Protein AF-A0A1I1SZ28-F1 (afdb_monomer_lite)

Foldseek 3Di:
DDDDDPPDDDPPDDPPLNVVLVVLLVQLLVLLVVLLVLLCCLVVPQVCCCVVVVDNVSNVVSVVVNVVSLVVSLVSVVVNCVSLVADPVLSVQCNVLSNDHPSSVVNSVVSVVCVVVSHHD

Secondary structure (DSSP, 8-state):
-------PPP-----HHHHHHHHHHHHHHHHHHHHHHHHHHIIIIIHHHHHHS---HHHHHHHHHHHHHHHHHHHHHHHHHHHTT--HHHHHHHHHHTTSTTHHHHHHHHHHHHHHHT---

Sequence (121 aa):
MAAEPTTAPKPGGKTWEQRRIPAALLRYRVMAYVVGVLLAVLVLVAMPLKYLADEPRLVEVIGTLHGFLYAVFLLTAFDLALRARWTAKGILGVLLAGTVPFLSFVAERIVTRRTRAGERV

pLDDT: mean 80.98, std 11.45, range [48.91, 93.69]

Organism: NCBI:txid1225127

Structure (mmCIF, N/CA/C/O backbone):
data_AF-A0A1I1SZ28-F1
#
_entry.id   AF-A0A1I1SZ28-F1
#
loop_
_atom_site.group_PDB
_atom_site.id
_atom_site.type_symbol
_atom_site.label_atom_id
_atom_site.label_alt_id
_atom_site.label_comp_id
_atom_site.label_asym_id
_atom_site.label_entity_id
_atom_site.label_seq_id
_atom_site.pdbx_PDB_ins_code
_atom_site.Cartn_x
_atom_site.Cartn_y
_atom_site.Cartn_z
_atom_site.occupancy
_atom_site.B_iso_or_equiv
_atom_site.auth_seq_id
_atom_site.auth_comp_id
_atom_site.auth_asym_id
_atom_site.auth_atom_id
_atom_site.pdbx_PDB_model_num
ATOM 1 N N . MET A 1 1 ? -51.242 -1.953 41.619 1.00 48.91 1 MET A N 1
ATOM 2 C CA . MET A 1 1 ? -51.712 -2.427 40.302 1.00 48.91 1 MET A CA 1
ATOM 3 C C . MET A 1 1 ? -50.658 -2.001 39.293 1.0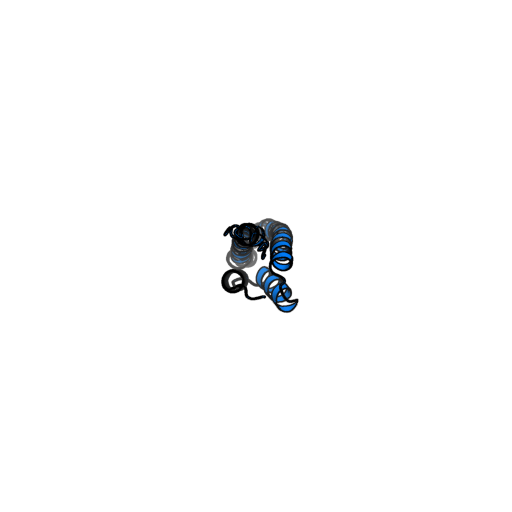0 48.91 1 MET A C 1
ATOM 5 O O . MET A 1 1 ? -50.554 -0.822 38.990 1.00 48.91 1 MET A O 1
ATOM 9 N N . ALA A 1 2 ? -49.749 -2.922 38.972 1.00 50.75 2 ALA A N 1
ATOM 10 C CA . ALA A 1 2 ? -48.554 -2.668 38.176 1.00 50.75 2 ALA A CA 1
ATOM 11 C C . ALA A 1 2 ? -48.914 -2.578 36.688 1.00 50.75 2 ALA A C 1
ATOM 13 O O . ALA A 1 2 ? -49.576 -3.473 36.172 1.00 50.75 2 ALA A O 1
ATOM 14 N N . ALA A 1 3 ? -48.465 -1.522 36.012 1.00 53.78 3 ALA A N 1
ATOM 15 C CA . ALA A 1 3 ? -48.383 -1.486 34.559 1.00 53.78 3 ALA A CA 1
ATOM 16 C C . ALA A 1 3 ? -46.896 -1.570 34.202 1.00 53.78 3 ALA A C 1
ATOM 18 O O . ALA A 1 3 ? -46.147 -0.613 34.395 1.00 53.78 3 ALA A O 1
ATOM 19 N N . GLU A 1 4 ? -46.458 -2.752 33.773 1.00 61.91 4 GLU A N 1
ATOM 20 C CA . GLU A 1 4 ? -45.115 -2.961 33.241 1.00 61.91 4 GLU A CA 1
ATOM 21 C C . GLU A 1 4 ? -44.900 -2.085 31.993 1.00 61.91 4 GLU A C 1
ATOM 23 O O . GLU A 1 4 ? -45.766 -2.047 31.111 1.00 61.91 4 GLU A O 1
ATOM 28 N N . PRO A 1 5 ? -43.754 -1.395 31.859 1.00 58.91 5 PRO A N 1
ATOM 29 C CA . PRO A 1 5 ? -43.385 -0.789 30.592 1.00 58.91 5 PRO A CA 1
ATOM 30 C C . PRO A 1 5 ? -43.124 -1.911 29.583 1.00 58.91 5 PRO A C 1
ATOM 32 O O . PRO A 1 5 ? -42.213 -2.719 29.751 1.00 58.91 5 PRO A O 1
ATOM 35 N N . THR A 1 6 ? -43.941 -1.953 28.530 1.00 55.88 6 THR A N 1
ATOM 36 C CA . THR A 1 6 ? -43.790 -2.852 27.381 1.00 55.88 6 THR A CA 1
ATOM 37 C C . THR A 1 6 ? -42.363 -2.766 26.839 1.00 55.88 6 THR A C 1
ATOM 39 O O . THR A 1 6 ? -41.970 -1.795 26.191 1.00 55.88 6 THR A O 1
ATOM 42 N N . THR A 1 7 ? -41.566 -3.795 27.115 1.00 58.16 7 THR A N 1
ATOM 43 C CA . THR A 1 7 ? -40.249 -4.006 26.526 1.00 58.16 7 THR A CA 1
ATOM 44 C C . THR A 1 7 ? -40.450 -4.447 25.082 1.00 58.16 7 THR A C 1
ATOM 46 O O . THR A 1 7 ? -40.597 -5.626 24.771 1.00 58.16 7 THR A O 1
ATOM 49 N N . ALA A 1 8 ? -40.492 -3.471 24.174 1.00 63.12 8 ALA A N 1
ATOM 50 C CA . ALA A 1 8 ? -40.462 -3.746 22.745 1.00 63.12 8 ALA A CA 1
ATOM 51 C C . ALA A 1 8 ? -39.265 -4.673 22.431 1.00 63.12 8 ALA A C 1
ATOM 53 O O . ALA A 1 8 ? -38.151 -4.406 22.907 1.00 63.12 8 ALA A O 1
ATOM 54 N N . PRO A 1 9 ? -39.445 -5.754 21.647 1.00 58.66 9 PRO A N 1
ATOM 55 C CA . PRO A 1 9 ? -38.346 -6.647 21.313 1.00 58.66 9 PRO A CA 1
ATOM 56 C C . PRO A 1 9 ? -37.269 -5.856 20.563 1.00 58.66 9 PRO A C 1
ATOM 58 O O . PRO A 1 9 ? -37.544 -5.261 19.520 1.00 58.66 9 PRO A O 1
ATOM 61 N N . LYS A 1 10 ? -36.032 -5.838 21.081 1.00 56.31 10 LYS A N 1
ATOM 62 C CA . LYS A 1 10 ? -34.880 -5.278 20.356 1.00 56.31 10 LYS A CA 1
ATOM 63 C C . LYS A 1 10 ? -34.769 -6.014 19.018 1.00 56.31 10 LYS A C 1
ATOM 65 O O . LYS A 1 10 ? -34.589 -7.233 19.046 1.00 56.31 10 LYS A O 1
ATOM 70 N N . PRO A 1 11 ? -34.838 -5.336 17.858 1.00 54.12 11 PRO A N 1
ATOM 71 C CA . PRO A 1 11 ? -34.665 -6.024 16.592 1.00 54.12 11 PRO A CA 1
ATOM 72 C C . PRO A 1 11 ? -33.259 -6.625 16.561 1.00 54.12 11 PRO A C 1
ATOM 74 O O . PRO A 1 11 ? -32.253 -5.914 16.549 1.00 54.12 11 PRO A O 1
ATOM 77 N N . GLY A 1 12 ? -33.207 -7.958 16.571 1.00 60.78 12 GLY A N 1
ATOM 78 C CA . GLY A 1 12 ? -32.023 -8.757 16.297 1.00 60.78 12 GLY A CA 1
ATOM 79 C C . GLY A 1 12 ? -31.612 -8.570 14.843 1.00 60.78 12 GLY A C 1
ATOM 80 O O . GLY A 1 12 ? -31.861 -9.410 13.988 1.00 60.78 12 GLY A O 1
ATOM 81 N N . GLY A 1 13 ? -31.013 -7.425 14.545 1.00 51.19 13 GLY A N 1
ATOM 82 C CA . GLY A 1 13 ? -30.464 -7.091 13.248 1.00 51.19 13 GLY A CA 1
ATOM 83 C C . GLY A 1 13 ? -29.053 -6.596 13.464 1.00 51.19 13 GLY A C 1
ATOM 84 O O . GLY A 1 13 ? -28.860 -5.591 14.141 1.00 51.19 13 GLY A O 1
ATOM 85 N N . LYS A 1 14 ? -28.074 -7.304 12.889 1.00 55.75 14 LYS A N 1
ATOM 86 C CA . LYS A 1 14 ? -26.681 -6.850 12.782 1.00 55.75 14 LYS A CA 1
ATOM 87 C C . LYS A 1 14 ? -26.668 -5.340 12.531 1.00 55.75 14 LYS A C 1
ATOM 89 O O . LYS A 1 14 ? -27.173 -4.915 11.484 1.00 55.75 14 LYS A O 1
ATOM 94 N N . THR A 1 15 ? -26.206 -4.562 13.515 1.00 62.66 15 THR A N 1
ATOM 95 C CA . THR A 1 15 ? -26.306 -3.096 13.529 1.00 62.66 15 THR A CA 1
ATOM 96 C C . THR A 1 15 ? -25.768 -2.547 12.210 1.00 62.66 15 THR A C 1
ATOM 98 O O . THR A 1 15 ? -24.863 -3.115 11.607 1.00 62.66 15 THR A O 1
ATOM 101 N N . TRP A 1 16 ? -26.351 -1.477 11.689 1.00 55.22 16 TRP A N 1
ATOM 102 C CA . TRP A 1 16 ? -25.989 -0.866 10.402 1.00 55.22 16 TRP A CA 1
ATOM 103 C C . TRP A 1 16 ? -24.469 -0.625 10.229 1.00 55.22 16 TRP A C 1
ATOM 105 O O . TRP A 1 16 ? -23.971 -0.668 9.105 1.00 55.22 16 TRP A O 1
ATOM 115 N N . GLU A 1 17 ? -23.711 -0.467 11.319 1.00 58.72 17 GLU A N 1
ATOM 116 C CA . GLU A 1 17 ? -22.239 -0.508 11.358 1.00 58.72 17 GLU A CA 1
ATOM 117 C C . GLU A 1 17 ? -21.643 -1.840 10.882 1.00 58.72 17 GLU A C 1
ATOM 119 O O . GLU A 1 17 ? -20.775 -1.847 10.006 1.00 58.72 17 GLU A O 1
ATOM 124 N N . GLN A 1 18 ? -22.154 -2.973 11.372 1.00 61.03 18 GLN A N 1
ATOM 125 C CA . GLN A 1 18 ? -21.715 -4.321 10.990 1.00 61.03 18 GLN A CA 1
ATOM 126 C C . GLN A 1 18 ? -21.956 -4.626 9.506 1.00 61.03 18 GLN A C 1
ATOM 128 O O . GLN A 1 18 ? -21.290 -5.496 8.953 1.00 61.03 18 GLN A O 1
ATOM 133 N N . ARG A 1 19 ? -22.876 -3.918 8.833 1.00 60.31 19 ARG A N 1
ATOM 134 C CA . ARG A 1 19 ? -23.085 -4.028 7.374 1.00 60.31 19 ARG A CA 1
ATOM 135 C C . ARG A 1 19 ? -22.175 -3.103 6.559 1.00 60.31 19 ARG A C 1
ATOM 137 O O . ARG A 1 19 ? -21.884 -3.409 5.406 1.00 60.31 19 ARG A O 1
ATOM 144 N N . ARG A 1 20 ? -21.701 -1.994 7.139 1.00 65.88 20 ARG A N 1
ATOM 145 C CA . ARG A 1 20 ? -20.860 -0.989 6.457 1.00 65.88 20 ARG A CA 1
ATOM 146 C C . ARG A 1 20 ? -19.369 -1.338 6.480 1.00 65.88 20 ARG A C 1
ATOM 148 O O . ARG A 1 20 ? -18.672 -1.058 5.507 1.00 65.88 20 ARG A O 1
ATOM 155 N N . ILE A 1 21 ? -18.894 -1.981 7.545 1.00 73.19 21 ILE A N 1
ATOM 156 C CA . ILE A 1 21 ? -17.491 -2.407 7.694 1.00 73.19 21 ILE A CA 1
ATOM 157 C C . ILE A 1 21 ? -17.072 -3.471 6.652 1.00 73.19 21 ILE A C 1
ATOM 159 O O . ILE A 1 21 ? -16.010 -3.307 6.056 1.00 73.19 21 ILE A O 1
ATOM 163 N N . PRO A 1 22 ? -17.877 -4.509 6.333 1.00 78.31 22 PRO A N 1
ATOM 164 C CA . PRO A 1 22 ? -17.517 -5.520 5.333 1.00 78.31 22 PRO A CA 1
ATOM 165 C C . PRO A 1 22 ? -17.295 -4.947 3.930 1.00 78.31 22 PRO A C 1
ATOM 167 O O . PRO A 1 22 ? -16.372 -5.364 3.236 1.00 78.31 22 PRO A O 1
ATOM 170 N N . ALA A 1 23 ? -18.114 -3.975 3.517 1.00 81.00 23 ALA A N 1
ATOM 171 C CA . ALA A 1 23 ? -17.980 -3.336 2.210 1.00 81.00 23 ALA A CA 1
ATOM 172 C C . ALA A 1 23 ? -16.731 -2.439 2.133 1.00 81.00 23 ALA A C 1
ATOM 174 O O . ALA A 1 23 ? -16.029 -2.457 1.125 1.00 81.00 23 ALA A O 1
ATOM 175 N N . ALA A 1 24 ? -16.429 -1.682 3.195 1.00 81.06 24 ALA A N 1
ATOM 176 C CA . ALA A 1 24 ? -15.196 -0.895 3.288 1.00 81.06 24 ALA A CA 1
ATOM 177 C C . ALA A 1 24 ? -13.950 -1.797 3.300 1.00 81.06 24 ALA A C 1
ATOM 179 O O . ALA A 1 24 ? -13.003 -1.550 2.557 1.00 81.06 24 ALA A O 1
ATOM 180 N N . LEU A 1 25 ? -13.996 -2.901 4.055 1.00 82.69 25 LEU A N 1
ATOM 181 C CA . LEU A 1 25 ? -12.947 -3.921 4.058 1.00 82.69 25 LEU A CA 1
ATOM 182 C C . LEU A 1 25 ? -12.715 -4.508 2.672 1.00 82.69 25 LEU A C 1
ATOM 184 O O . LEU A 1 25 ? -11.570 -4.657 2.271 1.00 82.69 25 LEU A O 1
ATOM 188 N N . LEU A 1 26 ? -13.775 -4.845 1.934 1.00 85.69 26 LEU A N 1
ATOM 189 C CA . LEU A 1 26 ? -13.624 -5.409 0.596 1.00 85.69 26 LEU A CA 1
ATOM 190 C C . LEU A 1 26 ? -12.911 -4.430 -0.342 1.00 85.69 26 LEU A C 1
ATOM 192 O O . LEU A 1 26 ? -11.954 -4.828 -0.999 1.00 85.69 26 LEU A O 1
ATOM 196 N N . ARG A 1 27 ? -13.327 -3.156 -0.361 1.00 84.06 27 ARG A N 1
ATOM 197 C CA . ARG A 1 27 ? -12.680 -2.111 -1.174 1.00 84.06 27 ARG A CA 1
ATOM 198 C C . ARG A 1 27 ? -11.206 -1.958 -0.811 1.00 84.06 27 ARG A C 1
ATOM 200 O O . ARG A 1 27 ? -10.365 -1.994 -1.700 1.00 84.06 27 ARG A O 1
ATOM 207 N N . TYR A 1 28 ? -10.903 -1.870 0.485 1.00 87.94 28 TYR A N 1
ATOM 208 C CA . TYR A 1 28 ? -9.528 -1.814 0.977 1.00 87.94 28 TYR A CA 1
ATOM 209 C C . TYR A 1 28 ? -8.706 -3.032 0.534 1.00 87.94 28 TYR A C 1
ATOM 211 O O . TYR A 1 28 ? -7.612 -2.862 0.009 1.00 87.94 28 TYR A O 1
ATOM 219 N N . ARG A 1 29 ? -9.238 -4.255 0.683 1.00 86.88 29 ARG A N 1
ATOM 220 C CA . ARG A 1 29 ? -8.550 -5.492 0.276 1.00 86.88 29 ARG A CA 1
ATOM 221 C C . ARG A 1 29 ? -8.253 -5.495 -1.219 1.00 86.88 29 ARG A C 1
ATOM 223 O O . ARG A 1 29 ? -7.119 -5.758 -1.600 1.00 86.88 29 ARG A O 1
ATOM 230 N N . VAL A 1 30 ? -9.242 -5.180 -2.061 1.00 88.56 30 VAL A N 1
ATOM 231 C CA . VAL A 1 30 ? -9.038 -5.116 -3.517 1.00 88.56 30 VAL A CA 1
ATOM 232 C C . VAL A 1 30 ? -7.944 -4.106 -3.856 1.00 88.56 30 VAL A C 1
ATOM 234 O O . VAL A 1 30 ? -7.014 -4.452 -4.579 1.00 88.56 30 VAL A O 1
ATOM 237 N N . MET A 1 31 ? -7.990 -2.902 -3.280 1.00 88.19 31 MET A N 1
ATOM 238 C CA . MET A 1 31 ? -6.970 -1.885 -3.540 1.00 88.19 31 MET A CA 1
ATOM 239 C C . MET A 1 31 ? -5.585 -2.287 -3.024 1.00 88.19 31 MET A C 1
ATOM 241 O O . MET A 1 31 ? -4.604 -2.079 -3.731 1.00 88.19 31 MET A O 1
ATOM 245 N N . ALA A 1 32 ? -5.495 -2.920 -1.852 1.00 86.50 32 ALA A N 1
ATOM 246 C CA . ALA A 1 32 ? -4.239 -3.433 -1.307 1.00 86.50 32 ALA A CA 1
ATOM 247 C C . AL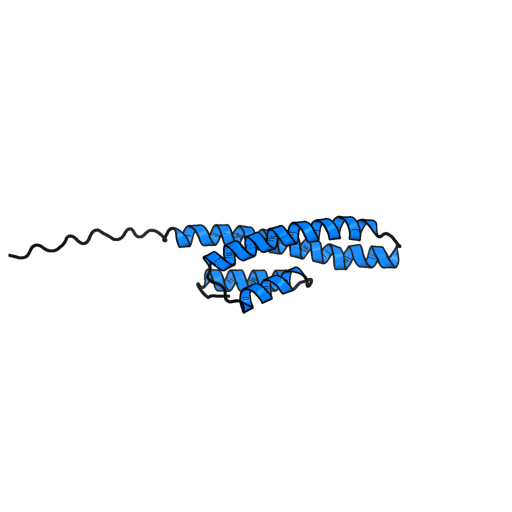A A 1 32 ? -3.597 -4.472 -2.240 1.00 86.50 32 ALA A C 1
ATOM 249 O O . ALA A 1 32 ? -2.395 -4.419 -2.495 1.00 86.50 32 ALA A O 1
ATOM 250 N N . TYR A 1 33 ? -4.399 -5.391 -2.791 1.00 87.00 33 TYR A N 1
ATOM 251 C CA . TYR A 1 33 ? -3.926 -6.376 -3.764 1.00 87.00 33 TYR A CA 1
ATOM 252 C C . TYR A 1 33 ? -3.504 -5.724 -5.081 1.00 87.00 33 TYR A C 1
ATOM 254 O O . TYR A 1 33 ? -2.432 -6.039 -5.586 1.00 87.00 33 TYR A O 1
ATOM 262 N N . VAL A 1 34 ? -4.310 -4.808 -5.626 1.00 89.25 34 VAL A N 1
ATOM 263 C CA . VAL A 1 34 ? -4.002 -4.121 -6.891 1.00 89.25 34 VAL A CA 1
ATOM 264 C C . VAL A 1 34 ? -2.696 -3.338 -6.776 1.00 89.25 34 VAL A C 1
ATOM 266 O O . VAL A 1 34 ? -1.793 -3.533 -7.586 1.00 89.25 34 VAL A O 1
ATOM 269 N N . VAL A 1 35 ? -2.562 -2.502 -5.745 1.00 88.56 35 VAL A N 1
ATOM 270 C CA . VAL A 1 35 ? -1.356 -1.696 -5.511 1.00 88.56 35 VAL A CA 1
ATOM 271 C C . VAL A 1 35 ? -0.150 -2.586 -5.211 1.00 88.56 35 VAL A C 1
ATOM 273 O O . VAL A 1 35 ? 0.920 -2.352 -5.769 1.00 88.56 35 VAL A O 1
ATOM 276 N N . GLY A 1 36 ? -0.321 -3.629 -4.392 1.00 87.56 36 GLY A N 1
ATOM 277 C CA . GLY A 1 36 ? 0.749 -4.559 -4.035 1.00 87.56 36 GLY A CA 1
ATOM 278 C C . GLY A 1 36 ? 1.267 -5.379 -5.220 1.00 87.56 36 GLY A C 1
ATOM 279 O O . GLY A 1 36 ? 2.477 -5.527 -5.375 1.00 87.56 36 GLY A O 1
ATOM 280 N N . VAL A 1 37 ? 0.378 -5.877 -6.087 1.00 88.75 37 VAL A N 1
ATOM 281 C CA . VAL A 1 37 ? 0.761 -6.591 -7.318 1.00 88.75 37 VAL A CA 1
ATOM 282 C C . VAL A 1 37 ? 1.429 -5.638 -8.303 1.00 88.75 37 VAL A C 1
ATOM 284 O O . VAL A 1 37 ? 2.478 -5.971 -8.847 1.00 88.75 37 VAL A O 1
ATOM 287 N N . LEU A 1 38 ? 0.875 -4.440 -8.499 1.00 90.31 38 LEU A N 1
ATOM 288 C CA . LEU A 1 38 ? 1.455 -3.445 -9.398 1.00 90.31 38 LEU A CA 1
ATOM 289 C C . LEU A 1 38 ? 2.866 -3.031 -8.953 1.00 90.31 38 LEU A C 1
ATOM 291 O O . LEU A 1 38 ? 3.773 -2.971 -9.779 1.00 90.31 38 LEU A O 1
ATOM 295 N N . LEU A 1 39 ? 3.070 -2.820 -7.647 1.00 89.94 39 LEU A N 1
ATOM 296 C CA . LEU A 1 39 ? 4.385 -2.533 -7.072 1.00 89.94 39 LEU A CA 1
ATOM 297 C C . LEU A 1 39 ? 5.343 -3.724 -7.229 1.00 89.94 39 LEU A C 1
ATOM 299 O O . LEU A 1 39 ? 6.511 -3.533 -7.558 1.00 89.94 39 LEU A O 1
ATOM 303 N N . ALA A 1 40 ? 4.861 -4.957 -7.042 1.00 89.81 40 ALA A N 1
ATOM 304 C CA . ALA A 1 40 ? 5.669 -6.153 -7.263 1.00 89.81 40 ALA A CA 1
ATOM 305 C C . ALA A 1 40 ? 6.125 -6.268 -8.727 1.00 89.81 40 ALA A C 1
ATOM 307 O O . ALA A 1 40 ? 7.293 -6.546 -8.972 1.00 89.81 40 ALA A O 1
ATOM 308 N N . VAL A 1 41 ? 5.251 -5.990 -9.700 1.00 88.44 41 VAL A N 1
ATOM 309 C CA . VAL A 1 41 ? 5.619 -5.964 -11.127 1.00 88.44 41 VAL A CA 1
ATOM 310 C C . VAL A 1 41 ? 6.610 -4.834 -11.421 1.00 88.44 41 VAL A C 1
ATOM 312 O O . VAL A 1 41 ? 7.592 -5.055 -12.129 1.00 88.44 41 VAL A O 1
ATOM 315 N N . LEU A 1 42 ? 6.409 -3.644 -10.848 1.00 89.69 42 LEU A N 1
ATOM 316 C CA . LEU A 1 42 ? 7.339 -2.522 -10.999 1.00 89.69 42 LEU A CA 1
ATOM 317 C C . LEU A 1 42 ? 8.754 -2.909 -10.538 1.00 89.69 42 LEU A C 1
ATOM 319 O O . LEU A 1 42 ? 9.728 -2.687 -11.252 1.00 89.69 42 LEU A O 1
ATOM 323 N N . VAL A 1 43 ? 8.871 -3.532 -9.366 1.00 88.19 43 VAL A N 1
ATOM 324 C CA . VAL A 1 43 ? 10.171 -3.875 -8.775 1.00 88.19 43 VAL A CA 1
ATOM 325 C C . VAL A 1 43 ? 10.792 -5.125 -9.404 1.00 88.19 43 VAL A C 1
ATOM 327 O O . VAL A 1 43 ? 11.996 -5.147 -9.623 1.00 88.19 43 VAL A O 1
ATOM 330 N N . LEU A 1 44 ? 10.009 -6.165 -9.699 1.00 89.56 44 LEU A N 1
ATOM 331 C CA . LEU A 1 44 ? 10.539 -7.447 -10.184 1.00 89.56 44 LEU A CA 1
ATOM 332 C C . LEU A 1 44 ? 10.684 -7.524 -11.705 1.00 89.56 44 LEU A C 1
ATOM 334 O O . LEU A 1 44 ? 11.438 -8.362 -12.186 1.00 89.56 44 LEU A O 1
ATOM 338 N N . VAL A 1 45 ? 9.961 -6.697 -12.464 1.00 88.62 45 VAL A N 1
ATOM 339 C CA . VAL A 1 45 ? 9.984 -6.722 -13.936 1.00 88.62 45 VAL A CA 1
ATOM 340 C C . VAL A 1 45 ? 10.508 -5.405 -14.485 1.00 88.62 45 VAL A C 1
ATOM 342 O O . VAL A 1 45 ? 11.489 -5.403 -15.225 1.00 88.62 45 VAL A O 1
ATOM 345 N N . ALA A 1 46 ? 9.898 -4.279 -14.104 1.00 87.06 46 ALA A N 1
ATOM 346 C CA . ALA A 1 46 ? 10.249 -2.995 -14.704 1.00 87.06 46 ALA A CA 1
ATOM 347 C C . ALA A 1 46 ? 11.661 -2.533 -14.304 1.00 87.06 46 ALA A C 1
ATOM 349 O O . ALA A 1 46 ? 12.396 -2.042 -15.157 1.00 87.06 46 ALA A O 1
ATOM 350 N N . MET A 1 47 ? 12.079 -2.739 -13.048 1.00 90.69 47 MET A N 1
ATOM 351 C CA . MET A 1 47 ? 13.436 -2.385 -12.614 1.00 90.69 47 MET A CA 1
ATOM 352 C C . MET A 1 47 ? 14.530 -3.238 -13.283 1.00 90.69 47 MET A C 1
ATOM 354 O O . MET A 1 47 ? 15.470 -2.641 -13.808 1.00 90.69 47 MET A O 1
ATOM 358 N N . PRO A 1 48 ? 14.441 -4.585 -13.343 1.00 88.50 48 PRO A N 1
ATOM 359 C CA . PRO A 1 48 ? 15.396 -5.376 -14.115 1.00 88.50 48 PRO A CA 1
ATOM 360 C C . PRO A 1 48 ? 15.406 -5.006 -15.592 1.00 88.50 48 PRO A C 1
ATOM 362 O O . PRO A 1 48 ? 16.479 -4.860 -16.156 1.00 88.50 48 PRO A O 1
ATOM 365 N N . LEU A 1 49 ? 14.244 -4.786 -16.214 1.00 89.44 49 LEU A N 1
ATOM 366 C CA . LEU A 1 49 ? 14.190 -4.404 -17.625 1.00 89.44 49 LEU A CA 1
ATOM 367 C C . LEU A 1 49 ? 14.859 -3.044 -17.876 1.00 89.44 49 LEU A C 1
ATOM 369 O O . LEU A 1 49 ? 15.625 -2.904 -18.824 1.00 89.44 49 LEU A O 1
ATOM 373 N N . LYS A 1 50 ? 14.643 -2.072 -16.983 1.00 88.06 50 LYS A N 1
ATOM 374 C CA . LYS A 1 50 ? 15.311 -0.769 -17.034 1.00 88.06 50 LYS A CA 1
ATOM 375 C C . LYS A 1 50 ? 16.833 -0.895 -16.957 1.00 88.06 50 LYS A C 1
ATOM 377 O O . LYS A 1 50 ? 17.514 -0.165 -17.659 1.00 88.06 50 LYS A O 1
ATOM 382 N N . TYR A 1 51 ? 17.365 -1.766 -16.099 1.00 89.38 51 TYR A N 1
ATOM 383 C CA . TYR A 1 51 ? 18.817 -1.883 -15.910 1.00 89.38 51 TYR A CA 1
ATOM 384 C C . TYR A 1 51 ? 19.504 -2.862 -16.868 1.00 89.38 51 TYR A C 1
ATOM 386 O O . TYR A 1 51 ? 20.692 -2.710 -17.122 1.00 89.38 51 TYR A O 1
ATOM 394 N N . LEU A 1 52 ? 18.796 -3.882 -17.361 1.00 90.94 52 LEU A N 1
ATOM 395 C CA . LEU A 1 52 ? 19.361 -4.925 -18.226 1.00 90.94 52 LEU A CA 1
ATOM 396 C C . LEU A 1 52 ? 19.157 -4.642 -19.716 1.00 90.94 52 LEU A C 1
ATOM 398 O O . LEU A 1 52 ? 19.932 -5.131 -20.531 1.00 90.94 52 LEU A O 1
ATOM 402 N N . ALA A 1 53 ? 18.102 -3.907 -20.070 1.00 89.56 53 ALA A N 1
ATOM 403 C CA . ALA A 1 53 ? 17.727 -3.622 -21.452 1.00 89.56 53 ALA A CA 1
ATOM 404 C C . ALA A 1 53 ? 17.605 -2.115 -21.746 1.00 89.56 53 ALA A C 1
ATOM 406 O O . ALA A 1 53 ? 17.105 -1.763 -22.810 1.00 89.56 53 ALA A O 1
ATOM 407 N N . ASP A 1 54 ? 18.012 -1.243 -20.808 1.00 87.50 54 ASP A N 1
ATOM 408 C CA . ASP A 1 54 ? 17.942 0.227 -20.916 1.00 87.50 54 ASP A CA 1
ATOM 409 C C . ASP A 1 54 ? 16.566 0.758 -21.372 1.00 87.50 54 ASP A C 1
ATOM 411 O O . ASP A 1 54 ? 16.450 1.790 -22.029 1.00 87.50 54 ASP A O 1
ATOM 415 N N . GLU A 1 55 ? 15.489 0.054 -21.006 1.00 87.88 55 GLU A N 1
ATOM 416 C CA . GLU A 1 55 ? 14.117 0.361 -21.417 1.00 87.88 55 GLU A CA 1
ATOM 417 C C . GLU A 1 55 ? 13.320 0.938 -20.224 1.00 87.88 55 GLU A C 1
ATOM 419 O O . GLU A 1 55 ? 12.751 0.187 -19.422 1.00 87.88 55 GLU A O 1
ATOM 424 N N . PRO A 1 56 ? 13.261 2.277 -20.057 1.00 89.25 56 PRO A N 1
ATOM 425 C CA . PRO A 1 56 ? 12.658 2.912 -18.881 1.00 89.25 56 PRO A CA 1
ATOM 426 C C . PRO A 1 56 ? 11.126 2.995 -18.933 1.00 89.25 56 PRO A C 1
ATOM 428 O O . PRO A 1 56 ? 10.484 3.204 -17.903 1.00 89.25 56 PRO A O 1
ATOM 431 N N . ARG A 1 57 ? 10.518 2.804 -20.106 1.00 89.56 57 ARG A N 1
ATOM 432 C CA . ARG A 1 57 ? 9.093 3.061 -20.367 1.00 89.56 57 ARG A CA 1
ATOM 433 C C . ARG A 1 57 ? 8.147 2.269 -19.465 1.00 89.56 57 ARG A C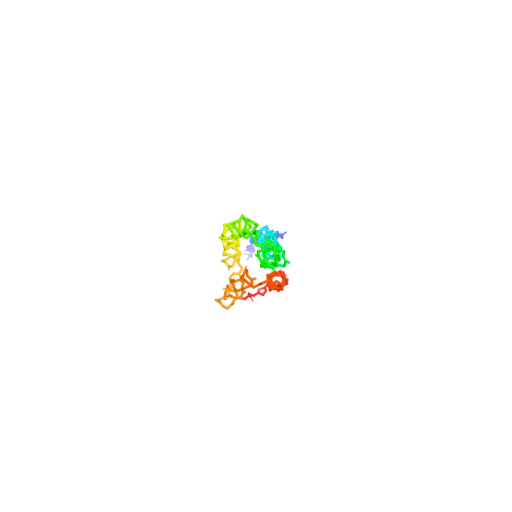 1
ATOM 435 O O . ARG A 1 57 ? 7.116 2.789 -19.049 1.00 89.56 57 ARG A O 1
ATOM 442 N N . LEU A 1 58 ? 8.492 1.025 -19.114 1.00 87.12 58 LEU A N 1
ATOM 443 C CA . LEU A 1 58 ? 7.686 0.238 -18.170 1.00 87.12 58 LEU A CA 1
ATOM 444 C C . LEU A 1 58 ? 7.699 0.848 -16.766 1.00 87.12 58 LEU A C 1
ATOM 446 O O . LEU A 1 58 ? 6.665 0.856 -16.104 1.00 87.12 58 LEU A O 1
ATOM 450 N N . VAL A 1 59 ? 8.844 1.367 -16.314 1.00 90.25 59 VAL A N 1
ATOM 451 C CA . VAL A 1 59 ? 8.957 2.026 -15.006 1.00 90.25 59 VAL A CA 1
ATOM 452 C C . VAL A 1 59 ? 8.150 3.319 -14.992 1.00 90.25 59 VAL A C 1
ATOM 454 O O . VAL A 1 59 ? 7.477 3.591 -14.004 1.00 90.25 59 VAL A O 1
ATOM 457 N N . GLU A 1 60 ? 8.165 4.084 -16.082 1.00 90.75 60 GLU A N 1
ATOM 458 C CA . GLU A 1 60 ? 7.374 5.312 -16.209 1.00 90.75 60 GLU A CA 1
ATOM 459 C C . GLU A 1 60 ? 5.872 5.015 -16.157 1.00 90.75 60 GLU A C 1
ATOM 461 O O . GLU A 1 60 ? 5.168 5.529 -15.291 1.00 90.75 60 GLU A O 1
ATOM 466 N N . VAL A 1 61 ? 5.381 4.114 -17.013 1.00 92.69 61 VAL A N 1
ATOM 467 C CA . VAL A 1 61 ? 3.947 3.795 -17.089 1.00 92.69 61 VAL A CA 1
ATOM 468 C C . VAL A 1 61 ? 3.449 3.150 -15.794 1.00 92.69 61 VAL A C 1
ATOM 470 O O . VAL A 1 61 ? 2.463 3.600 -15.208 1.00 92.69 61 VAL A O 1
ATOM 473 N N . ILE A 1 62 ? 4.127 2.102 -15.317 1.00 90.88 62 ILE A N 1
ATOM 474 C CA . ILE A 1 62 ? 3.703 1.360 -14.121 1.00 90.88 62 ILE A CA 1
ATOM 475 C C . ILE A 1 62 ? 3.925 2.205 -12.862 1.00 90.88 62 ILE A C 1
ATOM 477 O O . ILE A 1 62 ? 3.099 2.167 -11.951 1.00 90.88 62 ILE A O 1
ATOM 481 N N . GLY A 1 63 ? 4.995 3.001 -12.812 1.00 89.25 63 GLY A N 1
ATOM 482 C CA . GLY A 1 63 ? 5.292 3.898 -11.698 1.00 89.25 63 GLY A CA 1
ATOM 483 C C . GLY A 1 63 ? 4.238 4.991 -11.549 1.00 89.25 63 GLY A C 1
ATOM 484 O O . GLY A 1 63 ? 3.721 5.193 -10.449 1.00 89.25 63 GLY A O 1
ATOM 485 N N . THR A 1 64 ? 3.839 5.637 -12.650 1.00 92.81 64 THR A N 1
ATOM 486 C CA . THR A 1 64 ? 2.744 6.618 -12.639 1.00 92.81 64 THR A CA 1
ATOM 487 C C . THR A 1 64 ? 1.418 5.975 -12.230 1.00 92.81 64 THR A C 1
ATOM 489 O O . THR A 1 64 ? 0.715 6.518 -11.373 1.00 92.81 64 THR A O 1
ATOM 492 N N . LEU A 1 65 ? 1.090 4.795 -12.775 1.00 92.75 65 LEU A N 1
ATOM 493 C CA . LEU A 1 65 ? -0.110 4.048 -12.379 1.00 92.75 65 LEU A CA 1
ATOM 494 C C . LEU A 1 65 ? -0.097 3.695 -10.887 1.00 92.75 65 LEU A C 1
ATOM 496 O O . LEU A 1 65 ? -1.123 3.828 -10.221 1.00 92.75 65 LEU A O 1
ATOM 500 N N . HIS A 1 66 ? 1.053 3.284 -10.348 1.00 89.88 66 HIS A N 1
ATOM 501 C CA . HIS A 1 66 ? 1.197 2.968 -8.932 1.00 89.88 66 HIS A CA 1
ATOM 502 C C . HIS A 1 66 ? 0.997 4.203 -8.064 1.00 89.88 66 HIS A C 1
ATOM 504 O O . HIS A 1 66 ? 0.213 4.134 -7.125 1.00 89.88 66 HIS A O 1
ATOM 510 N N . GLY A 1 67 ? 1.616 5.339 -8.395 1.00 89.38 67 GLY A N 1
ATOM 511 C CA . GLY A 1 67 ? 1.422 6.584 -7.647 1.00 89.38 67 GLY A CA 1
ATOM 512 C C . GLY A 1 67 ? -0.051 7.004 -7.579 1.00 89.38 67 GLY A C 1
ATOM 513 O O . GLY A 1 67 ? -0.563 7.315 -6.502 1.00 89.38 67 GLY A O 1
ATOM 514 N N . PHE A 1 68 ? -0.764 6.933 -8.708 1.00 93.69 68 PHE A N 1
ATOM 515 C CA . PHE A 1 68 ? -2.193 7.245 -8.755 1.00 93.69 68 PHE A CA 1
ATOM 516 C C . PHE A 1 68 ? -3.036 6.254 -7.937 1.00 93.69 68 PHE A C 1
ATOM 518 O O . PHE A 1 68 ? -3.827 6.658 -7.083 1.00 93.69 68 PHE A O 1
ATOM 525 N N . LEU A 1 69 ? -2.853 4.948 -8.153 1.00 91.19 69 LEU A N 1
ATOM 526 C CA . LEU A 1 69 ? -3.609 3.915 -7.439 1.00 91.19 69 LEU A CA 1
ATOM 527 C C . LEU A 1 69 ? -3.284 3.884 -5.945 1.00 91.19 69 LEU A C 1
ATOM 529 O O . LEU A 1 69 ? -4.168 3.597 -5.139 1.00 91.19 69 LEU A O 1
ATOM 533 N N . TYR A 1 70 ? -2.056 4.233 -5.565 1.00 88.75 70 TYR A N 1
ATOM 534 C CA . TYR A 1 70 ? -1.650 4.378 -4.177 1.00 88.75 70 TYR A CA 1
ATOM 535 C C . TYR A 1 70 ? -2.455 5.482 -3.487 1.00 88.75 70 TYR A C 1
ATOM 537 O O . TYR A 1 70 ? -2.992 5.245 -2.408 1.00 88.75 70 TYR A O 1
ATOM 545 N N . ALA A 1 71 ? -2.665 6.637 -4.128 1.00 90.69 71 ALA A N 1
ATOM 546 C CA . ALA A 1 71 ? -3.522 7.688 -3.576 1.00 90.69 71 ALA A CA 1
ATOM 547 C C . ALA A 1 71 ? -4.963 7.199 -3.334 1.00 90.69 71 ALA A C 1
ATOM 549 O O . ALA A 1 71 ? -5.532 7.432 -2.265 1.00 90.69 71 ALA A O 1
ATOM 550 N N . VAL A 1 72 ? -5.546 6.455 -4.281 1.00 91.50 72 VAL A N 1
ATOM 551 C CA . VAL A 1 72 ? -6.894 5.884 -4.106 1.00 91.50 72 VAL A CA 1
ATOM 552 C C . VAL A 1 72 ? -6.911 4.825 -2.998 1.00 91.50 72 VAL A C 1
ATOM 554 O O . VAL A 1 72 ? -7.841 4.781 -2.190 1.00 91.50 72 VAL A O 1
ATOM 557 N N . PHE A 1 73 ? -5.867 4.000 -2.900 1.00 89.81 73 PHE A N 1
ATOM 558 C CA . PHE A 1 73 ? -5.697 3.054 -1.802 1.00 89.81 73 PHE A CA 1
ATOM 559 C C . PHE A 1 73 ? -5.682 3.763 -0.444 1.00 89.81 73 PHE A C 1
ATOM 561 O O . PHE A 1 73 ? -6.415 3.335 0.449 1.00 89.81 73 PHE A O 1
ATOM 568 N N . LEU A 1 74 ? -4.953 4.875 -0.300 1.00 89.31 74 LEU A N 1
ATOM 569 C CA . LEU A 1 74 ? -4.936 5.661 0.937 1.00 89.31 74 LEU A CA 1
ATOM 570 C C . LEU A 1 74 ? -6.327 6.146 1.335 1.00 89.31 74 LEU A C 1
ATOM 572 O O . LEU A 1 74 ? -6.683 6.049 2.507 1.00 89.31 74 LEU A O 1
ATOM 576 N N . LEU A 1 75 ? -7.147 6.587 0.378 1.00 91.12 75 LEU A N 1
ATOM 577 C CA . LEU A 1 75 ? -8.533 6.975 0.654 1.00 91.12 75 LEU A CA 1
ATOM 578 C C . LEU A 1 75 ? -9.353 5.794 1.188 1.00 91.12 75 LEU A C 1
ATOM 580 O O . LEU A 1 75 ? -10.070 5.938 2.177 1.00 91.12 75 LEU A O 1
ATOM 584 N N . THR A 1 76 ? -9.224 4.608 0.582 1.00 87.06 76 THR A N 1
ATOM 585 C CA . THR A 1 76 ? -9.935 3.409 1.064 1.00 87.06 76 THR A CA 1
ATOM 586 C C . THR A 1 76 ? -9.429 2.924 2.423 1.00 87.06 76 THR A C 1
ATOM 588 O O . THR A 1 76 ? -10.226 2.497 3.260 1.00 87.06 76 THR A O 1
ATOM 591 N N . ALA A 1 77 ? -8.121 3.020 2.669 1.00 87.19 77 ALA A N 1
ATOM 592 C CA . ALA A 1 77 ? -7.505 2.687 3.944 1.00 87.19 77 ALA A CA 1
ATOM 593 C C . ALA A 1 77 ? -7.955 3.657 5.038 1.00 87.19 77 ALA A C 1
ATOM 595 O O . ALA A 1 77 ? -8.274 3.223 6.140 1.00 87.19 77 ALA A O 1
ATOM 596 N N . PHE A 1 78 ? -8.045 4.951 4.727 1.00 88.75 78 PHE A N 1
ATOM 597 C CA . PHE A 1 78 ? -8.503 5.973 5.658 1.00 88.75 78 PHE A CA 1
ATOM 598 C C . PHE A 1 78 ? -10.000 5.841 5.973 1.00 88.75 78 PHE A C 1
ATOM 600 O O . PHE A 1 78 ? -10.373 5.873 7.144 1.00 88.75 78 PHE A O 1
ATOM 607 N N . ASP A 1 79 ? -10.856 5.597 4.969 1.00 87.81 79 ASP A N 1
ATOM 608 C CA . ASP A 1 79 ? -12.287 5.308 5.184 1.00 87.81 79 ASP A CA 1
ATOM 609 C C . ASP A 1 79 ? -12.476 4.098 6.112 1.00 87.81 79 ASP A C 1
ATOM 611 O O . ASP A 1 79 ? -13.266 4.144 7.059 1.00 87.81 79 ASP A O 1
ATOM 615 N N . LEU A 1 80 ? -11.702 3.030 5.898 1.00 85.25 80 LEU A N 1
ATOM 616 C CA . LEU A 1 80 ? -11.724 1.865 6.774 1.00 85.25 80 LEU A CA 1
ATOM 617 C C . LEU A 1 80 ? -11.179 2.187 8.174 1.00 85.25 80 LEU A C 1
ATOM 619 O O . LEU A 1 80 ? -11.793 1.785 9.161 1.00 85.25 80 LEU A O 1
ATOM 623 N N . ALA A 1 81 ? -10.074 2.926 8.275 1.00 86.00 81 ALA A N 1
ATOM 624 C CA . ALA A 1 81 ? -9.438 3.295 9.537 1.00 86.00 81 ALA A CA 1
ATOM 625 C C . ALA A 1 81 ? -10.354 4.145 10.426 1.00 86.00 81 ALA A C 1
ATOM 627 O O . ALA A 1 81 ? -10.432 3.902 11.632 1.00 86.00 81 ALA A O 1
ATOM 628 N N . LEU A 1 82 ? -11.096 5.088 9.838 1.00 86.19 82 LEU A N 1
ATOM 629 C CA . LEU A 1 82 ? -12.096 5.889 10.544 1.00 86.19 82 LEU A CA 1
ATOM 630 C C . LEU A 1 82 ? -13.249 5.019 11.062 1.00 86.19 82 LEU A C 1
ATOM 632 O O . LEU A 1 82 ? -13.631 5.124 12.229 1.00 86.19 82 LEU A O 1
ATOM 636 N N . ARG A 1 83 ? -13.777 4.116 10.222 1.00 82.44 83 ARG A N 1
ATOM 637 C CA . ARG A 1 83 ? -14.885 3.213 10.590 1.00 82.44 83 ARG A CA 1
ATOM 638 C C . ARG A 1 83 ? -14.483 2.173 11.636 1.00 82.44 83 ARG A C 1
ATOM 640 O O . ARG A 1 83 ? -15.291 1.831 12.493 1.00 82.44 83 ARG A O 1
ATOM 647 N N . ALA A 1 84 ? -13.254 1.671 11.569 1.00 80.38 84 ALA A N 1
ATOM 648 C CA . ALA A 1 84 ? -12.719 0.651 12.469 1.00 80.38 84 ALA A CA 1
ATOM 649 C C . ALA A 1 84 ? -11.909 1.236 13.644 1.00 80.38 84 ALA A C 1
ATOM 651 O O . ALA A 1 84 ? -11.343 0.477 14.431 1.00 80.38 84 ALA A O 1
ATOM 652 N N . ARG A 1 85 ? -11.871 2.572 13.785 1.00 82.25 85 ARG A N 1
ATOM 653 C CA . ARG A 1 85 ? -11.182 3.308 14.861 1.00 82.25 85 ARG A CA 1
ATOM 654 C C . ARG A 1 85 ? -9.739 2.845 15.079 1.00 82.25 85 ARG A C 1
ATOM 656 O O . ARG A 1 85 ? -9.346 2.501 16.197 1.00 82.25 85 ARG A O 1
ATOM 663 N N . TRP A 1 86 ? -8.968 2.797 13.997 1.00 83.88 86 TRP A N 1
ATOM 664 C CA . TRP A 1 86 ? -7.569 2.376 14.049 1.00 83.88 86 TRP A CA 1
ATOM 665 C C . TRP A 1 86 ? -6.703 3.337 14.857 1.00 83.88 86 TRP A C 1
ATOM 667 O O . TRP A 1 86 ? -6.995 4.525 14.994 1.00 83.88 86 TRP A O 1
ATOM 677 N N . THR A 1 87 ? -5.605 2.803 15.380 1.00 87.25 87 THR A N 1
ATOM 678 C CA . THR A 1 87 ? -4.556 3.589 16.023 1.00 87.25 87 THR A CA 1
ATOM 679 C C . THR A 1 87 ? -3.632 4.215 14.975 1.00 87.25 87 THR A C 1
ATOM 681 O O . THR A 1 87 ? -3.515 3.725 13.849 1.00 87.25 87 THR A O 1
ATOM 684 N N . ALA A 1 88 ? -2.904 5.273 15.349 1.00 83.06 88 ALA A N 1
ATOM 685 C CA . ALA A 1 88 ? -1.912 5.899 14.467 1.00 83.06 88 ALA A CA 1
ATOM 686 C C . ALA A 1 88 ? -0.838 4.903 13.982 1.00 83.06 88 ALA A C 1
ATOM 688 O O . ALA A 1 88 ? -0.371 4.997 12.849 1.00 83.06 88 ALA A O 1
ATOM 689 N N . LYS A 1 89 ? -0.496 3.903 14.810 1.00 82.06 89 LYS A N 1
ATOM 690 C CA . LYS A 1 89 ? 0.435 2.825 14.447 1.00 82.06 89 LYS A CA 1
ATOM 691 C C . LYS A 1 89 ? -0.125 1.934 13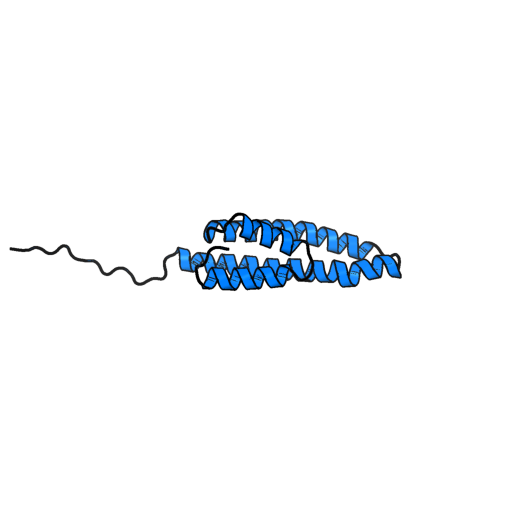.335 1.00 82.06 89 LYS A C 1
ATOM 693 O O . LYS A 1 89 ? 0.621 1.575 12.431 1.00 82.06 89 LYS A O 1
ATOM 698 N N . GLY A 1 90 ? -1.419 1.613 13.376 1.00 82.94 90 GLY A N 1
ATOM 699 C CA . GLY A 1 90 ? -2.089 0.840 12.330 1.00 82.94 90 GLY A CA 1
ATOM 700 C C . GLY A 1 90 ? -2.113 1.571 10.987 1.00 82.94 90 GLY A C 1
ATOM 701 O O . GLY A 1 90 ? -1.778 0.985 9.960 1.00 82.94 90 GLY A O 1
ATOM 702 N N . ILE A 1 91 ? -2.419 2.874 11.006 1.00 85.69 91 ILE A N 1
ATOM 703 C CA . ILE A 1 91 ? -2.375 3.728 9.808 1.00 85.69 91 ILE A CA 1
ATOM 704 C C . ILE A 1 91 ? -0.954 3.776 9.238 1.00 85.69 91 ILE A C 1
ATOM 706 O O . ILE A 1 91 ? -0.770 3.532 8.047 1.00 85.69 91 ILE A O 1
ATOM 710 N N . LEU A 1 92 ? 0.053 4.023 10.083 1.00 86.19 92 LEU A N 1
ATOM 711 C CA . LEU A 1 92 ? 1.452 4.065 9.656 1.00 86.19 92 LEU A CA 1
ATOM 712 C C . LEU A 1 92 ? 1.917 2.720 9.079 1.00 86.19 92 LEU A C 1
ATOM 714 O O . LEU A 1 92 ? 2.588 2.693 8.052 1.00 86.19 92 LEU A O 1
ATOM 718 N N . GLY A 1 93 ? 1.521 1.604 9.696 1.00 85.88 93 GLY A N 1
ATOM 719 C CA . GLY A 1 93 ? 1.838 0.264 9.204 1.00 85.88 93 GLY A CA 1
ATOM 720 C C . GLY A 1 93 ? 1.270 -0.002 7.809 1.00 85.88 93 GLY A C 1
ATOM 721 O O . GLY A 1 93 ? 1.972 -0.537 6.957 1.00 85.88 93 GLY A O 1
ATOM 722 N N . VAL A 1 94 ? 0.029 0.416 7.546 1.00 85.94 94 VAL A N 1
ATOM 723 C CA . VAL A 1 94 ? -0.600 0.280 6.222 1.00 85.94 94 VAL A CA 1
ATOM 724 C C . VAL A 1 94 ? 0.025 1.217 5.187 1.00 85.94 94 VAL A C 1
ATOM 726 O O . VAL A 1 94 ? 0.192 0.820 4.035 1.00 85.94 94 VAL A O 1
ATOM 729 N N . LEU A 1 95 ? 0.419 2.424 5.600 1.00 87.00 95 LEU A N 1
ATOM 730 C CA . LEU A 1 95 ? 1.117 3.386 4.747 1.00 87.00 95 LEU A CA 1
ATOM 731 C C . LEU A 1 95 ? 2.458 2.819 4.262 1.00 87.00 95 LEU A C 1
ATOM 733 O O . LEU A 1 95 ? 2.723 2.766 3.066 1.00 87.00 95 LEU A O 1
ATOM 737 N N . LEU A 1 96 ? 3.271 2.312 5.192 1.00 85.94 96 LEU A N 1
ATOM 738 C CA . LEU A 1 96 ? 4.559 1.687 4.882 1.00 85.94 96 LEU A CA 1
ATOM 739 C C . LEU A 1 96 ? 4.393 0.400 4.068 1.00 85.94 96 LEU A C 1
ATOM 741 O O . LEU A 1 96 ? 5.194 0.100 3.187 1.00 85.94 96 LEU A O 1
ATOM 745 N N . ALA A 1 97 ? 3.336 -0.364 4.330 1.00 84.75 97 ALA A N 1
ATOM 746 C CA . ALA A 1 97 ? 3.080 -1.587 3.590 1.00 84.75 97 ALA A CA 1
ATOM 747 C C . ALA A 1 97 ? 2.769 -1.333 2.110 1.00 84.75 97 ALA A C 1
ATOM 749 O O . ALA A 1 97 ? 3.082 -2.180 1.276 1.00 84.75 97 ALA A O 1
ATOM 750 N N . GLY A 1 98 ? 2.184 -0.182 1.772 1.00 79.25 98 GLY A N 1
ATOM 751 C CA . GLY A 1 98 ? 1.887 0.197 0.391 1.00 79.25 98 GLY A CA 1
ATOM 752 C C . GLY A 1 98 ? 3.103 0.603 -0.445 1.00 79.25 98 GLY A C 1
ATOM 753 O O . GLY A 1 98 ? 3.000 0.605 -1.668 1.00 79.25 98 GLY A O 1
ATOM 754 N N . THR A 1 99 ? 4.243 0.904 0.187 1.00 80.25 99 THR A N 1
ATOM 755 C CA . THR A 1 99 ? 5.478 1.336 -0.493 1.00 80.25 99 THR A CA 1
ATOM 756 C C . THR A 1 99 ? 6.564 0.268 -0.528 1.00 80.25 99 THR A C 1
ATOM 758 O O . THR A 1 99 ? 7.466 0.348 -1.361 1.00 80.25 99 THR A O 1
ATOM 761 N N . VAL A 1 100 ? 6.488 -0.746 0.338 1.00 83.31 100 VAL A N 1
ATOM 762 C CA . VAL A 1 100 ? 7.432 -1.865 0.323 1.00 83.31 100 VAL A CA 1
ATOM 763 C C . VAL A 1 100 ? 6.777 -3.085 -0.329 1.00 83.31 100 VAL A C 1
ATOM 765 O O . VAL A 1 100 ? 5.709 -3.522 0.119 1.00 83.31 100 VAL A O 1
ATOM 768 N N . PRO A 1 101 ? 7.395 -3.674 -1.373 1.00 76.12 101 PRO A N 1
ATOM 769 C CA . PRO A 1 101 ? 6.859 -4.873 -2.000 1.00 76.12 101 PRO A CA 1
ATOM 770 C C . PRO A 1 101 ? 6.688 -5.983 -0.957 1.00 76.12 101 PRO A C 1
ATOM 772 O O . PRO A 1 101 ? 7.428 -6.074 0.022 1.00 76.12 101 PRO A O 1
ATOM 775 N N . PHE A 1 102 ? 5.670 -6.818 -1.155 1.00 77.44 102 PHE A N 1
ATOM 776 C CA . PHE A 1 102 ? 5.257 -7.913 -0.265 1.00 77.44 102 PHE A CA 1
ATOM 777 C C . PHE A 1 102 ? 4.607 -7.513 1.071 1.00 77.44 102 PHE A C 1
ATOM 779 O O . PHE A 1 102 ? 3.672 -8.187 1.513 1.00 77.44 102 PHE A O 1
ATOM 786 N N . LEU A 1 103 ? 5.018 -6.403 1.691 1.00 82.00 103 LEU A N 1
ATOM 787 C CA . LEU A 1 103 ? 4.449 -5.940 2.962 1.00 82.00 103 LEU A CA 1
ATOM 788 C C . LEU A 1 103 ? 2.965 -5.561 2.844 1.00 82.00 103 LEU A C 1
ATOM 790 O O . LEU A 1 103 ? 2.212 -5.807 3.787 1.00 82.00 103 LEU A O 1
ATOM 794 N N . SER A 1 104 ? 2.515 -5.076 1.680 1.00 80.44 104 SER A N 1
ATOM 795 C CA . SER A 1 104 ? 1.090 -4.832 1.379 1.00 80.44 104 SER A CA 1
ATOM 796 C C . SER A 1 104 ? 0.208 -6.060 1.630 1.00 80.44 104 SER A C 1
ATOM 798 O O . SER A 1 104 ? -0.863 -5.933 2.222 1.00 80.44 104 SER A O 1
ATOM 800 N N . PHE A 1 105 ? 0.661 -7.261 1.249 1.00 81.69 105 PHE A N 1
ATOM 801 C CA . PHE A 1 105 ? -0.113 -8.494 1.449 1.00 81.69 105 PHE A CA 1
ATOM 802 C C . PHE A 1 10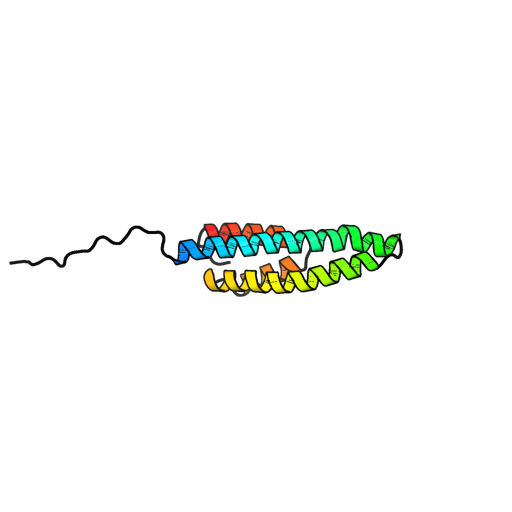5 ? -0.170 -8.901 2.925 1.00 81.69 105 PHE A C 1
ATOM 804 O O . PHE A 1 105 ? -1.194 -9.385 3.406 1.00 81.69 105 PHE A O 1
ATOM 811 N N . VAL A 1 106 ? 0.917 -8.684 3.670 1.00 82.12 106 VAL A N 1
ATOM 812 C CA . VAL A 1 106 ? 0.952 -8.964 5.112 1.00 82.12 106 VAL A CA 1
ATOM 813 C C . VAL A 1 106 ? 0.032 -8.000 5.862 1.00 82.12 106 VAL A C 1
ATOM 815 O O . VAL A 1 106 ? -0.763 -8.435 6.698 1.00 82.12 106 VAL A O 1
ATOM 818 N N . ALA A 1 107 ? 0.086 -6.707 5.534 1.00 82.12 107 ALA A N 1
ATOM 819 C CA . ALA A 1 107 ? -0.777 -5.693 6.130 1.00 82.12 107 ALA A CA 1
ATOM 820 C C . ALA A 1 107 ? -2.258 -5.962 5.843 1.00 82.12 107 ALA A C 1
ATOM 822 O O . ALA A 1 107 ? -3.064 -5.942 6.773 1.00 82.12 107 ALA A O 1
ATOM 823 N N . GLU A 1 108 ? -2.610 -6.310 4.601 1.00 86.81 108 GLU A N 1
ATOM 824 C CA . GLU A 1 108 ? -3.972 -6.709 4.229 1.00 86.81 108 GLU A CA 1
ATOM 825 C C . GLU A 1 108 ? -4.484 -7.862 5.103 1.00 86.81 108 GLU A C 1
ATOM 827 O O . GLU A 1 108 ? -5.608 -7.805 5.623 1.00 86.81 108 GLU A O 1
ATOM 832 N N . ARG A 1 109 ? -3.642 -8.877 5.330 1.00 82.31 109 ARG A N 1
ATOM 833 C CA . ARG A 1 109 ? -4.017 -10.073 6.087 1.00 82.31 109 ARG A CA 1
ATOM 834 C C . ARG A 1 109 ? -4.210 -9.767 7.568 1.00 82.31 109 ARG A C 1
ATOM 836 O O . ARG A 1 109 ? -5.174 -10.243 8.175 1.00 82.31 109 ARG A O 1
ATOM 843 N N . ILE A 1 110 ? -3.326 -8.950 8.145 1.00 81.88 110 ILE A N 1
ATOM 844 C CA . ILE A 1 110 ? -3.415 -8.503 9.542 1.00 81.88 110 ILE A CA 1
ATOM 845 C C . ILE A 1 110 ? -4.667 -7.648 9.742 1.00 81.88 110 ILE A C 1
ATOM 847 O O . ILE A 1 110 ? -5.454 -7.924 10.649 1.00 81.88 110 ILE A O 1
ATOM 851 N N . VAL A 1 111 ? -4.884 -6.658 8.875 1.00 82.44 111 VAL A N 1
ATOM 852 C CA . VAL A 1 111 ? -6.044 -5.760 8.922 1.00 82.44 111 VAL A CA 1
ATOM 853 C C . VAL A 1 111 ? -7.344 -6.547 8.806 1.00 82.44 111 VAL A C 1
ATOM 855 O O . VAL A 1 111 ? -8.264 -6.351 9.603 1.00 82.44 111 VAL A O 1
ATOM 858 N N . THR A 1 112 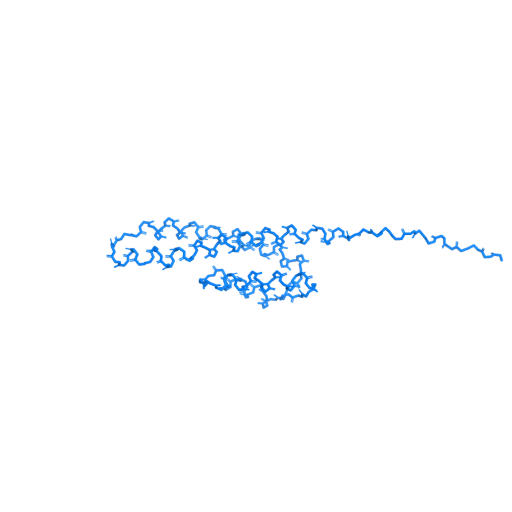? -7.421 -7.476 7.854 1.00 82.50 112 THR A N 1
ATOM 859 C CA . THR A 1 112 ? -8.613 -8.306 7.653 1.00 82.50 112 THR A CA 1
ATOM 860 C C . THR A 1 112 ? -8.896 -9.171 8.878 1.00 82.50 112 THR A C 1
ATOM 862 O O . THR A 1 112 ? -10.047 -9.263 9.306 1.00 82.50 112 THR A O 1
ATOM 865 N N . ARG A 1 113 ? -7.862 -9.776 9.479 1.00 83.56 113 ARG A N 1
ATOM 866 C CA . ARG A 1 113 ? -8.005 -10.597 10.689 1.00 83.56 113 ARG A CA 1
ATOM 867 C C . ARG A 1 113 ? -8.467 -9.766 11.887 1.00 83.56 113 ARG A C 1
ATOM 869 O O . ARG A 1 113 ? -9.451 -10.140 12.516 1.00 83.56 113 ARG A O 1
ATOM 876 N N . ARG A 1 114 ? -7.807 -8.636 12.169 1.00 80.94 114 ARG A N 1
ATOM 877 C CA . ARG A 1 114 ? -8.147 -7.756 13.303 1.00 80.94 114 ARG A CA 1
ATOM 878 C C . ARG A 1 114 ? -9.537 -7.151 13.158 1.00 80.94 114 ARG A C 1
ATOM 880 O O . ARG A 1 114 ? -10.332 -7.228 14.086 1.00 80.94 114 ARG A O 1
ATOM 887 N N . THR A 1 115 ? -9.890 -6.673 11.965 1.00 80.50 115 THR A N 1
ATOM 888 C CA . THR A 1 115 ? -11.215 -6.076 11.742 1.00 80.50 115 THR A CA 1
ATOM 889 C C . THR A 1 115 ? -12.336 -7.115 11.850 1.00 80.50 115 THR A C 1
ATOM 891 O O . THR A 1 115 ? -13.406 -6.805 12.367 1.00 80.50 115 THR A O 1
ATOM 894 N N . ARG A 1 116 ? -12.108 -8.369 11.428 1.00 77.50 116 ARG A N 1
ATOM 895 C CA . ARG A 1 116 ? -13.067 -9.471 11.648 1.00 77.50 116 ARG A CA 1
ATOM 896 C C . ARG A 1 116 ? -13.175 -9.890 13.117 1.00 77.50 116 ARG A C 1
ATOM 898 O O . ARG A 1 116 ? -14.252 -10.301 13.529 1.00 77.50 116 ARG A O 1
ATOM 905 N N . ALA A 1 117 ? -12.092 -9.774 13.886 1.00 78.69 117 ALA A N 1
ATOM 906 C CA . ALA A 1 117 ? -12.073 -10.024 15.327 1.00 78.69 117 ALA A CA 1
ATOM 907 C C . ALA A 1 117 ? -12.658 -8.860 16.158 1.00 78.69 117 ALA A C 1
ATOM 909 O O . ALA A 1 117 ? -12.820 -8.996 17.365 1.00 78.69 117 ALA A O 1
ATOM 910 N N . GLY A 1 118 ? -12.980 -7.720 15.529 1.00 72.62 118 GLY A N 1
ATOM 911 C CA . GLY A 1 118 ? -13.414 -6.505 16.228 1.00 72.62 118 GLY A CA 1
ATOM 912 C C . GLY A 1 118 ? -12.278 -5.772 16.955 1.00 72.62 118 GLY A C 1
ATOM 913 O O . GLY A 1 118 ? -12.536 -4.867 17.748 1.00 72.62 118 GLY A O 1
ATOM 914 N N . GLU A 1 119 ? -11.027 -6.146 16.687 1.00 73.94 119 GLU A N 1
ATOM 915 C CA . GLU A 1 119 ? -9.838 -5.530 17.264 1.00 73.94 119 GLU A CA 1
ATOM 916 C C . GLU A 1 119 ? -9.427 -4.284 16.475 1.00 73.94 119 GLU A C 1
ATOM 918 O O . GLU A 1 119 ? -9.526 -4.226 15.244 1.00 73.94 119 GLU A O 1
ATOM 923 N N . ARG A 1 120 ? -8.914 -3.283 17.194 1.00 73.06 120 ARG A N 1
ATOM 924 C CA . ARG A 1 120 ? -8.341 -2.081 16.583 1.00 73.06 120 ARG A CA 1
ATOM 925 C C . ARG A 1 120 ? -6.966 -2.415 16.012 1.00 73.06 120 ARG A C 1
ATOM 927 O O . ARG A 1 120 ? -6.200 -3.164 16.620 1.00 73.06 120 ARG A O 1
ATOM 934 N N . VAL A 1 121 ? -6.665 -1.860 14.841 1.00 71.31 121 VAL A N 1
ATOM 935 C CA . VAL A 1 121 ? -5.358 -2.020 14.187 1.00 71.31 121 VAL A CA 1
ATOM 936 C C . VAL A 1 121 ? -4.355 -1.022 14.743 1.00 71.31 121 VAL A C 1
ATOM 938 O O . VAL A 1 121 ? -4.720 0.159 14.964 1.00 71.31 121 VAL A O 1
#

Radius of gyration: 20.94 Å; chains: 1; bounding box: 71×18×62 Å

InterPro domains:
  IPR023845 Domain of unknown function DUF3817, transmembrane [PF12823] (26-113)
  IPR023845 Domain of unknown function DUF3817, transmembrane [TIGR03954] (28-111)